Protein AF-A0A4R4JID4-F1 (afdb_monomer)

Mean predicted aligned error: 8.38 Å

Solvent-accessible 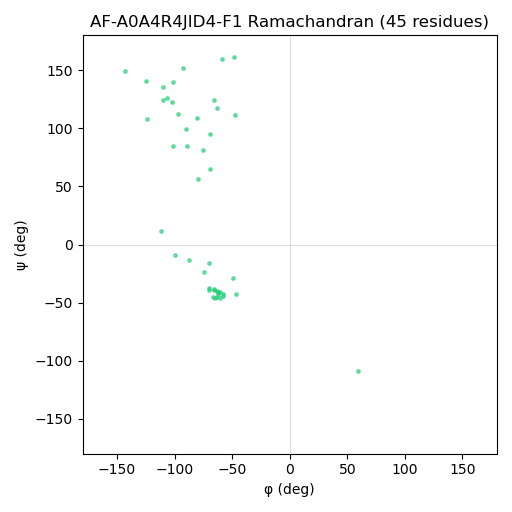surface area (backbone atoms only — not comparable to full-atom values): 3106 Å² total; per-residue (Å²): 133,85,74,67,88,76,77,52,80,48,72,48,78,56,94,93,45,78,49,73,42,85,52,81,54,58,89,87,40,47,68,61,49,51,52,50,49,52,49,54,50,51,54,61,75,70,110

Organism: NCBI:txid2100167

pLDDT: mean 70.93, std 9.64, range [42.84, 82.94]

Foldseek 3Di:
DPPPQPADWDWDDDPPDIRTLRPRDDPVCVVVSVVVVVVVVVVVVVD

Structure (mmCIF, N/CA/C/O backbone):
data_AF-A0A4R4JID4-F1
#
_entry.id   AF-A0A4R4JID4-F1
#
loop_
_atom_site.group_PDB
_atom_site.id
_atom_site.type_symbol
_atom_site.label_atom_id
_atom_site.label_alt_id
_atom_site.label_comp_id
_atom_site.label_asym_id
_atom_site.label_entity_id
_atom_site.label_seq_id
_atom_site.pdbx_PDB_ins_code
_atom_site.Cartn_x
_atom_site.Cartn_y
_atom_site.Cartn_z
_atom_site.occupancy
_atom_site.B_iso_or_equiv
_atom_site.auth_seq_id
_atom_site.auth_comp_id
_atom_site.auth_asym_id
_atom_site.auth_atom_id
_atom_site.pdbx_PDB_model_num
ATOM 1 N N . MET A 1 1 ? 20.931 -12.753 -18.989 1.00 42.84 1 MET A N 1
ATOM 2 C CA . MET A 1 1 ? 19.579 -13.246 -18.659 1.00 42.84 1 MET A CA 1
ATOM 3 C C . MET A 1 1 ? 18.765 -12.039 -18.237 1.00 42.84 1 MET A C 1
ATOM 5 O O . MET A 1 1 ? 18.756 -11.698 -17.061 1.00 42.84 1 MET A O 1
ATOM 9 N N . ASP A 1 2 ? 18.164 -11.360 -19.209 1.00 52.06 2 ASP A N 1
A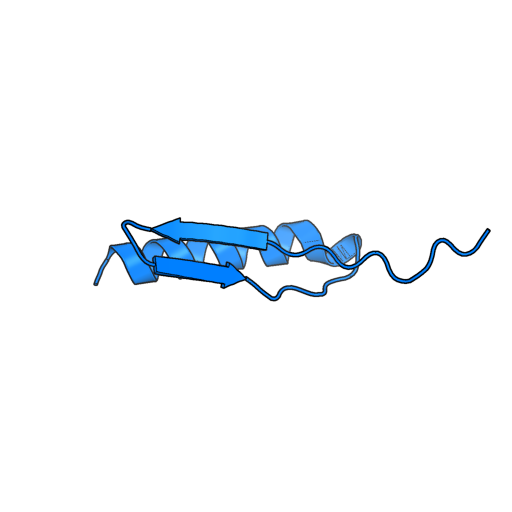TOM 10 C CA . ASP A 1 2 ? 17.148 -10.341 -18.956 1.00 52.06 2 ASP A CA 1
ATOM 11 C C . ASP A 1 2 ? 15.911 -11.061 -18.427 1.00 52.06 2 ASP A C 1
ATOM 13 O O . ASP A 1 2 ? 15.135 -11.647 -19.182 1.00 52.06 2 ASP A O 1
ATOM 17 N N . GLN A 1 3 ? 15.780 -11.116 -17.103 1.00 50.72 3 GLN A N 1
ATOM 18 C CA . GLN A 1 3 ? 14.506 -11.467 -16.499 1.00 50.72 3 GLN A CA 1
ATOM 19 C C . GLN A 1 3 ? 13.534 -10.362 -16.911 1.00 50.72 3 GLN A C 1
ATOM 21 O O . GLN A 1 3 ? 13.785 -9.197 -16.606 1.00 50.72 3 GLN A O 1
ATOM 26 N N . GLY A 1 4 ? 12.489 -10.720 -17.664 1.00 57.44 4 GLY A N 1
ATOM 27 C CA . GLY A 1 4 ? 11.486 -9.778 -18.163 1.00 57.44 4 GLY A CA 1
ATOM 28 C C . GLY A 1 4 ? 10.953 -8.839 -17.070 1.00 57.44 4 GLY A C 1
ATOM 29 O O . GLY A 1 4 ? 11.122 -9.126 -15.879 1.00 57.44 4 GLY A O 1
ATOM 30 N N . PRO A 1 5 ? 10.330 -7.707 -17.451 1.00 57.31 5 PRO A N 1
ATOM 31 C CA . PRO A 1 5 ? 9.982 -6.626 -16.531 1.00 57.31 5 PRO A CA 1
ATOM 32 C C . PRO A 1 5 ? 9.296 -7.177 -15.278 1.00 57.31 5 PRO A C 1
ATOM 34 O O . PRO A 1 5 ? 8.203 -7.739 -15.333 1.00 57.31 5 PRO A O 1
ATOM 37 N N . SER A 1 6 ? 9.992 -7.084 -14.142 1.00 63.59 6 SER A N 1
ATOM 38 C CA . SER A 1 6 ? 9.504 -7.590 -12.862 1.00 63.59 6 SER A CA 1
ATOM 39 C C . SER A 1 6 ? 8.443 -6.637 -12.325 1.00 63.59 6 SER A C 1
ATOM 41 O O . SER A 1 6 ? 8.739 -5.778 -11.495 1.00 63.59 6 SER A O 1
ATOM 43 N N . TYR A 1 7 ? 7.214 -6.773 -12.813 1.00 62.81 7 TYR A N 1
ATOM 44 C CA . TYR A 1 7 ? 6.069 -6.054 -12.273 1.00 62.81 7 TYR A CA 1
ATOM 45 C C . TYR A 1 7 ? 5.795 -6.543 -10.850 1.00 62.81 7 TYR A C 1
ATOM 47 O O . TYR A 1 7 ? 5.626 -7.737 -10.604 1.00 62.81 7 TYR A O 1
ATOM 55 N N . ARG A 1 8 ? 5.772 -5.613 -9.898 1.00 69.19 8 ARG A N 1
ATOM 56 C CA . ARG A 1 8 ? 5.314 -5.857 -8.530 1.00 69.19 8 ARG A CA 1
ATOM 57 C C . ARG A 1 8 ? 3.964 -5.181 -8.389 1.00 69.19 8 ARG A C 1
ATOM 59 O O . ARG A 1 8 ? 3.836 -4.003 -8.695 1.00 69.19 8 ARG A O 1
ATOM 66 N N . VAL A 1 9 ? 2.965 -5.942 -7.965 1.00 70.62 9 VAL A N 1
ATOM 67 C CA . VAL A 1 9 ? 1.632 -5.418 -7.674 1.00 70.62 9 VAL A CA 1
ATOM 68 C C . VAL A 1 9 ? 1.454 -5.479 -6.170 1.00 70.62 9 VAL A C 1
ATOM 70 O O . VAL A 1 9 ? 1.608 -6.543 -5.571 1.00 70.62 9 VAL A O 1
ATOM 73 N N . TYR A 1 10 ? 1.150 -4.336 -5.568 1.00 73.38 10 TYR A N 1
ATOM 74 C CA . TYR A 1 10 ? 0.800 -4.245 -4.160 1.00 73.38 10 TYR A CA 1
ATOM 75 C C . TYR A 1 10 ? -0.715 -4.128 -4.060 1.00 73.38 10 TYR A C 1
ATOM 77 O O . TYR A 1 10 ? -1.350 -3.455 -4.868 1.00 73.38 10 TYR A O 1
ATOM 85 N N . TYR A 1 11 ? -1.320 -4.801 -3.094 1.00 74.44 11 TYR A N 1
ATOM 86 C CA . TYR A 1 11 ? -2.738 -4.634 -2.820 1.00 74.44 11 TYR A CA 1
ATOM 87 C C . TYR A 1 11 ? -2.983 -4.711 -1.321 1.00 74.44 11 TYR A C 1
ATOM 89 O O . TYR A 1 11 ? -2.268 -5.407 -0.598 1.00 74.44 11 TYR A O 1
ATOM 97 N N . SER A 1 12 ? -4.004 -3.991 -0.881 1.00 73.81 12 SER A N 1
ATOM 98 C CA . SER A 1 12 ? -4.494 -4.007 0.490 1.00 73.81 12 SER A CA 1
ATOM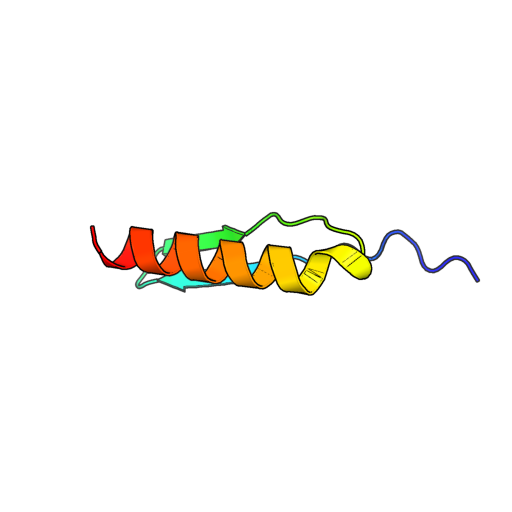 99 C C . SER A 1 12 ? -5.977 -4.348 0.473 1.00 73.81 12 SER A C 1
ATOM 101 O O . SER A 1 12 ? -6.716 -3.903 -0.401 1.00 73.81 12 SER A O 1
ATOM 103 N N . LEU A 1 13 ? -6.414 -5.153 1.435 1.00 78.12 13 LEU A N 1
ATOM 104 C CA . LEU A 1 13 ? -7.821 -5.487 1.636 1.00 78.12 13 LEU A CA 1
ATOM 105 C C . LEU A 1 13 ? -8.345 -4.672 2.814 1.00 78.12 13 LEU A C 1
ATOM 107 O O . LEU A 1 13 ? -7.800 -4.775 3.914 1.00 78.12 13 LEU A O 1
ATOM 111 N N . VAL A 1 14 ? -9.395 -3.883 2.590 1.00 78.88 14 VAL A N 1
ATOM 112 C CA . VAL A 1 14 ? -10.078 -3.142 3.656 1.00 78.88 14 VAL A CA 1
ATOM 113 C C . VAL A 1 14 ? -11.547 -3.516 3.658 1.00 78.88 14 VAL A C 1
ATOM 115 O O . VAL A 1 14 ? -12.295 -3.161 2.751 1.00 78.88 14 VAL A O 1
ATOM 118 N N . GLY A 1 15 ? -11.961 -4.275 4.674 1.00 80.88 15 GLY A N 1
ATOM 119 C CA . GLY A 1 15 ? -13.320 -4.808 4.751 1.00 80.88 15 GLY A CA 1
ATOM 120 C C . GLY A 1 15 ? -13.642 -5.688 3.541 1.00 80.88 15 GLY A C 1
ATOM 121 O O . GLY A 1 15 ? -13.105 -6.787 3.421 1.00 80.88 15 GLY A O 1
ATOM 122 N N . ASN A 1 16 ? -14.506 -5.187 2.652 1.00 79.75 16 ASN A N 1
ATOM 123 C CA . ASN A 1 16 ? -14.930 -5.864 1.422 1.00 79.75 16 ASN A CA 1
ATOM 124 C C . ASN A 1 16 ? -14.420 -5.170 0.138 1.00 79.75 16 ASN A C 1
ATOM 126 O O . ASN A 1 16 ? -14.878 -5.497 -0.958 1.00 79.75 16 ASN A O 1
ATOM 130 N N . GLU A 1 17 ? -13.495 -4.213 0.263 1.00 73.00 17 GLU A N 1
ATOM 131 C CA . GLU A 1 17 ? -12.904 -3.474 -0.855 1.00 73.00 17 GLU A CA 1
ATOM 132 C C . GLU A 1 17 ? -11.430 -3.865 -1.067 1.00 73.00 17 GLU A C 1
ATOM 134 O O . GLU A 1 17 ? -10.646 -3.999 -0.121 1.00 73.00 17 GLU A O 1
ATOM 139 N N . ILE A 1 18 ? -11.053 -4.067 -2.335 1.00 75.19 18 ILE A N 1
ATOM 140 C CA . ILE A 1 18 ? -9.672 -4.341 -2.753 1.00 75.19 18 ILE A CA 1
ATOM 141 C C . ILE A 1 18 ? -9.050 -3.025 -3.205 1.00 75.19 18 ILE A C 1
ATOM 143 O O . ILE A 1 18 ? -9.409 -2.484 -4.250 1.00 75.19 18 ILE A O 1
ATOM 147 N N . ILE A 1 19 ? -8.071 -2.540 -2.449 1.00 73.12 19 ILE A N 1
ATOM 148 C CA . ILE A 1 19 ? -7.272 -1.375 -2.815 1.00 73.12 19 ILE A CA 1
ATOM 149 C C . ILE A 1 19 ? -6.063 -1.881 -3.595 1.00 73.12 19 ILE A C 1
ATOM 151 O O . ILE A 1 19 ? -5.088 -2.374 -3.021 1.00 73.12 19 ILE A O 1
ATOM 155 N N . LEU A 1 20 ? -6.147 -1.794 -4.922 1.00 69.06 20 LEU A N 1
ATOM 156 C CA . LEU A 1 20 ? -5.052 -2.145 -5.816 1.00 69.06 20 LEU A CA 1
ATOM 157 C C . LEU A 1 20 ? -4.064 -0.977 -5.891 1.00 69.06 20 LEU A C 1
ATOM 159 O O . LEU A 1 20 ? -4.340 0.060 -6.492 1.00 69.06 20 LEU A O 1
ATOM 163 N N . LEU A 1 21 ? -2.894 -1.153 -5.289 1.00 65.56 21 LEU A N 1
ATOM 164 C CA . LEU A 1 21 ? -1.798 -0.195 -5.331 1.00 65.56 21 LEU A CA 1
ATOM 165 C C . LEU A 1 21 ? -0.941 -0.527 -6.557 1.00 65.56 21 LEU A C 1
ATOM 167 O O . LEU A 1 21 ? 0.029 -1.288 -6.499 1.00 65.56 21 LEU A O 1
ATOM 171 N N . LEU A 1 22 ? -1.365 0.017 -7.700 1.00 60.50 22 LEU A N 1
ATOM 172 C CA . LEU A 1 22 ? -0.707 -0.089 -9.006 1.00 60.50 22 LEU A CA 1
ATOM 173 C C . LEU A 1 22 ? 0.612 0.702 -9.029 1.00 60.50 22 LEU A C 1
ATOM 175 O O . LEU A 1 22 ? 0.753 1.689 -9.744 1.00 60.50 22 LEU A O 1
ATOM 179 N N . LEU A 1 23 ? 1.590 0.283 -8.232 1.00 58.91 23 LEU A N 1
ATOM 180 C CA . LEU A 1 23 ? 2.912 0.899 -8.180 1.00 58.91 23 LEU A CA 1
ATOM 18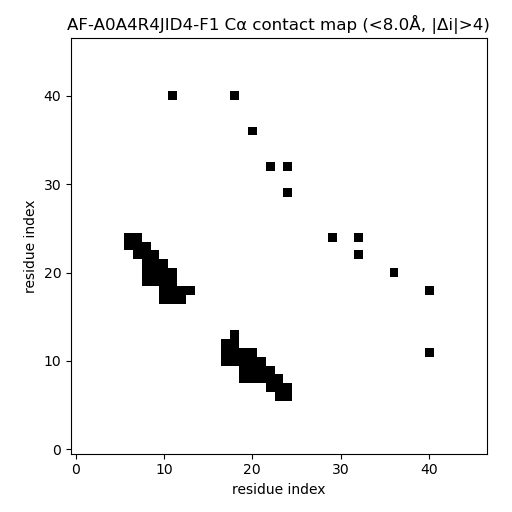1 C C . LEU A 1 23 ? 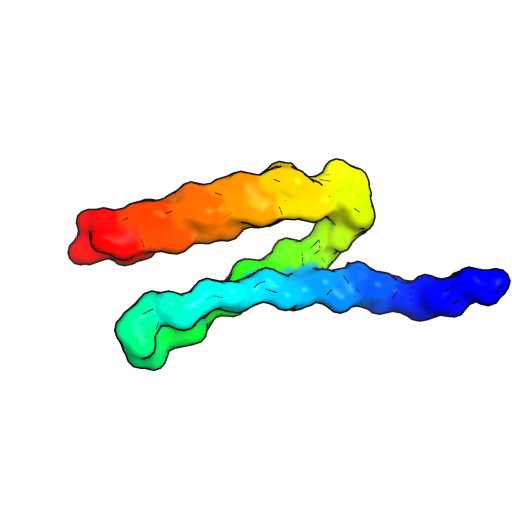3.891 0.030 -8.971 1.00 58.91 23 LEU A C 1
ATOM 183 O O . LEU A 1 23 ? 4.565 -0.850 -8.442 1.00 58.91 23 LEU A O 1
ATOM 187 N N . GLY A 1 24 ? 3.924 0.266 -10.283 1.00 58.38 24 GLY A N 1
ATOM 188 C CA . GLY A 1 24 ? 4.856 -0.354 -11.228 1.00 58.38 24 GLY A CA 1
ATOM 189 C C . GLY A 1 24 ? 6.230 0.317 -11.208 1.00 58.38 24 GLY A C 1
ATOM 190 O O . GLY A 1 24 ? 6.675 0.826 -12.233 1.00 58.38 24 GLY A O 1
ATOM 191 N N . GLY A 1 25 ? 6.863 0.372 -10.037 1.00 60.31 25 GLY A N 1
ATOM 192 C CA . GLY A 1 25 ? 8.161 1.014 -9.828 1.00 60.31 25 GLY A CA 1
ATOM 193 C C . GLY A 1 25 ? 9.356 0.065 -9.974 1.00 60.31 25 GLY A C 1
ATOM 194 O O . GLY A 1 25 ? 9.266 -1.138 -9.712 1.00 60.31 25 GLY A O 1
ATOM 195 N N . ASP A 1 26 ? 10.505 0.615 -10.376 1.00 64.50 26 ASP A N 1
ATOM 196 C CA . ASP A 1 26 ? 11.803 -0.074 -10.351 1.00 64.50 26 ASP A CA 1
ATOM 197 C C . ASP A 1 26 ? 12.153 -0.515 -8.909 1.00 64.50 26 ASP A C 1
ATOM 199 O O . ASP A 1 26 ? 11.661 0.048 -7.928 1.00 64.50 26 ASP A O 1
ATOM 203 N N . LYS A 1 27 ? 13.057 -1.492 -8.732 1.00 65.06 27 LYS A N 1
ATOM 204 C CA . LYS A 1 27 ? 13.548 -1.914 -7.400 1.00 65.06 27 LYS A CA 1
ATOM 205 C C . LYS A 1 27 ? 13.993 -0.730 -6.529 1.00 65.06 27 LYS A C 1
ATOM 207 O O . LYS A 1 27 ? 13.926 -0.825 -5.307 1.00 65.06 27 LYS A O 1
ATOM 212 N N . ARG A 1 28 ? 14.455 0.367 -7.139 1.00 68.81 28 ARG A N 1
ATOM 213 C CA . ARG A 1 28 ? 14.934 1.567 -6.436 1.00 68.81 28 ARG A CA 1
ATOM 214 C C . ARG A 1 28 ? 13.817 2.423 -5.825 1.00 68.81 2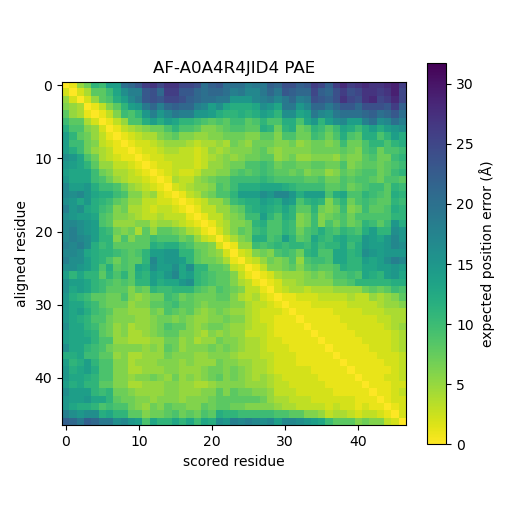8 ARG A C 1
ATOM 216 O O . ARG A 1 28 ? 14.102 3.133 -4.865 1.00 68.81 28 ARG A O 1
ATOM 223 N N . THR A 1 29 ? 12.581 2.357 -6.327 1.00 71.62 29 THR A N 1
ATOM 224 C CA . THR A 1 29 ? 11.449 3.165 -5.819 1.00 71.62 29 THR A CA 1
ATOM 225 C C . THR A 1 29 ? 10.536 2.398 -4.866 1.00 71.62 29 THR A C 1
ATOM 227 O O . THR A 1 29 ? 9.746 3.015 -4.158 1.00 71.62 29 THR A O 1
ATOM 230 N N . GLN A 1 30 ? 10.733 1.082 -4.744 1.00 72.12 30 GLN A N 1
ATOM 231 C CA . GLN A 1 30 ? 9.917 0.169 -3.941 1.00 72.12 30 GLN A CA 1
ATOM 232 C C . GLN A 1 30 ? 9.611 0.668 -2.516 1.00 72.12 30 GLN A C 1
ATOM 234 O O . GLN A 1 30 ? 8.482 0.548 -2.050 1.00 72.12 30 GLN A O 1
ATOM 239 N N . ASN A 1 31 ? 10.593 1.241 -1.814 1.00 76.88 31 ASN A N 1
ATOM 240 C CA . ASN A 1 31 ? 10.381 1.735 -0.449 1.00 76.88 31 ASN A CA 1
ATOM 241 C C . ASN A 1 31 ? 9.483 2.981 -0.400 1.00 76.88 31 ASN A 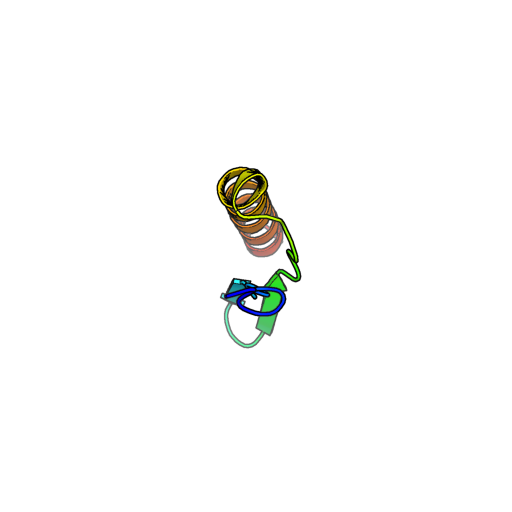C 1
ATOM 243 O O . ASN A 1 31 ? 8.673 3.110 0.515 1.00 76.88 31 ASN A O 1
ATOM 247 N N . ALA A 1 32 ? 9.618 3.887 -1.373 1.00 80.06 32 ALA A N 1
ATOM 248 C CA . ALA A 1 32 ? 8.768 5.071 -1.472 1.00 80.06 32 ALA A CA 1
ATOM 249 C C . ALA A 1 32 ? 7.340 4.681 -1.876 1.00 80.06 32 ALA A C 1
ATOM 251 O O . ALA A 1 32 ? 6.377 5.186 -1.305 1.00 80.06 32 ALA A O 1
ATOM 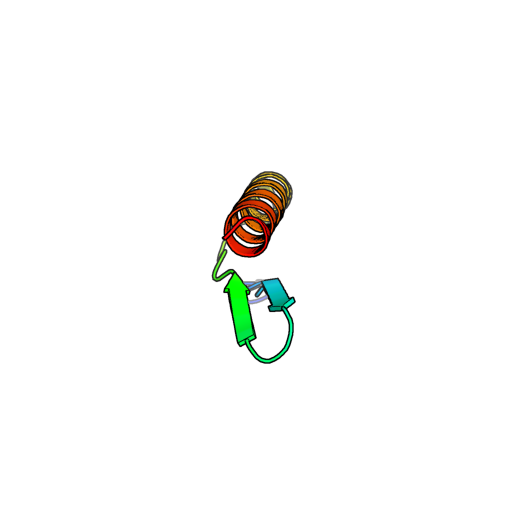252 N N . ASP A 1 33 ? 7.223 3.716 -2.787 1.00 75.38 33 ASP A N 1
ATOM 253 C CA . ASP A 1 33 ? 5.955 3.151 -3.238 1.00 75.38 33 ASP A CA 1
ATOM 254 C C . ASP A 1 33 ? 5.194 2.499 -2.064 1.00 75.38 33 ASP A C 1
ATOM 256 O O . ASP A 1 33 ? 4.017 2.783 -1.839 1.00 75.38 33 ASP A O 1
ATOM 260 N N . ILE A 1 34 ? 5.877 1.705 -1.230 1.00 77.00 34 ILE A N 1
ATOM 261 C CA . ILE A 1 34 ? 5.285 1.117 -0.015 1.00 77.00 34 ILE A CA 1
ATOM 262 C C . ILE A 1 34 ? 4.843 2.202 0.981 1.00 77.00 34 ILE A C 1
ATOM 264 O O . ILE A 1 34 ? 3.773 2.085 1.579 1.00 77.00 34 ILE A O 1
ATOM 268 N N . ALA A 1 35 ? 5.633 3.262 1.168 1.00 82.62 35 ALA A N 1
ATOM 269 C CA . ALA A 1 35 ? 5.273 4.347 2.080 1.00 82.62 35 ALA A CA 1
ATOM 270 C C . ALA A 1 35 ? 4.000 5.083 1.623 1.00 82.62 35 ALA A C 1
ATOM 272 O O . ALA A 1 35 ? 3.088 5.273 2.430 1.00 82.62 35 ALA A O 1
ATOM 273 N N . GLN A 1 36 ? 3.901 5.413 0.330 1.00 79.94 36 GLN A N 1
ATOM 274 C CA . GLN A 1 36 ? 2.702 6.033 -0.245 1.00 79.94 36 GLN A CA 1
ATOM 275 C C . GLN A 1 36 ? 1.481 5.115 -0.162 1.00 79.94 36 GLN A C 1
ATOM 277 O O . GLN A 1 36 ? 0.387 5.565 0.169 1.00 79.94 36 GLN A O 1
ATOM 282 N N . ALA A 1 37 ? 1.667 3.816 -0.397 1.00 77.56 37 ALA A N 1
ATOM 283 C CA . ALA A 1 37 ? 0.622 2.814 -0.231 1.00 77.56 37 ALA A CA 1
ATOM 284 C C . ALA A 1 37 ? 0.050 2.782 1.194 1.00 77.56 37 ALA A C 1
ATOM 286 O O . ALA A 1 37 ? -1.168 2.738 1.377 1.00 77.56 37 ALA A O 1
ATOM 287 N N . ILE A 1 38 ? 0.918 2.828 2.207 1.00 81.25 38 ILE A N 1
ATOM 288 C CA . ILE A 1 38 ? 0.512 2.864 3.617 1.00 81.25 38 ILE A CA 1
ATOM 289 C C . ILE A 1 38 ? -0.223 4.169 3.944 1.00 81.25 38 ILE A C 1
ATOM 291 O O . ILE A 1 38 ? -1.190 4.150 4.704 1.00 81.25 38 ILE A O 1
ATOM 295 N N . GLU A 1 39 ? 0.221 5.302 3.401 1.00 82.94 39 GLU A N 1
ATOM 296 C CA . GLU A 1 39 ? -0.429 6.598 3.616 1.00 82.94 39 GLU A CA 1
ATOM 297 C C . GLU A 1 39 ? -1.820 6.653 2.975 1.00 82.94 39 GLU A C 1
ATOM 299 O O . GLU A 1 39 ? -2.785 7.013 3.647 1.00 82.94 39 GLU A O 1
ATOM 304 N N . CYS A 1 40 ? -1.946 6.187 1.732 1.00 78.12 40 CYS A N 1
ATOM 305 C CA . CYS A 1 40 ? -3.220 6.091 1.024 1.00 78.12 40 CYS A CA 1
ATOM 306 C C . CYS A 1 40 ? -4.211 5.174 1.764 1.00 78.12 40 CYS A C 1
ATOM 308 O O . CYS A 1 40 ? -5.377 5.521 1.940 1.00 78.12 40 CYS A O 1
ATOM 310 N N . LEU A 1 41 ? -3.727 4.044 2.293 1.00 78.38 41 LEU A N 1
ATOM 311 C CA . LEU A 1 41 ? -4.524 3.144 3.126 1.00 78.38 41 LEU A CA 1
ATOM 312 C C . LEU A 1 41 ? -4.999 3.813 4.427 1.00 78.38 41 LEU A C 1
ATOM 314 O O . LEU A 1 41 ? -6.145 3.636 4.833 1.00 78.38 41 LEU A O 1
ATOM 318 N N . LYS A 1 42 ? -4.127 4.577 5.096 1.00 82.94 42 LYS A N 1
ATOM 319 C CA . LYS A 1 42 ? -4.471 5.306 6.329 1.00 82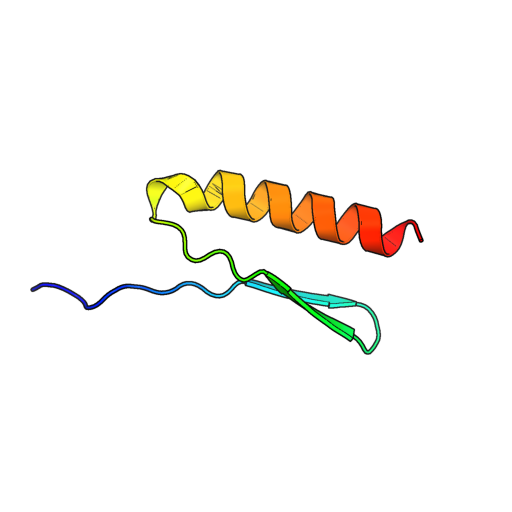.94 42 LYS A CA 1
ATOM 320 C C . LYS A 1 42 ? -5.495 6.411 6.090 1.00 82.94 42 LYS A C 1
ATOM 322 O O . LYS A 1 42 ? -6.342 6.617 6.953 1.00 82.94 42 LYS A O 1
ATOM 327 N N . ASP A 1 43 ? -5.395 7.125 4.971 1.00 82.88 43 ASP A N 1
ATOM 328 C CA . ASP A 1 43 ? -6.377 8.141 4.583 1.00 82.88 43 ASP A CA 1
ATOM 329 C C . ASP A 1 43 ? -7.739 7.501 4.300 1.00 82.88 43 ASP A C 1
ATOM 331 O O . ASP A 1 43 ? -8.751 7.925 4.855 1.00 82.88 43 ASP A O 1
ATOM 335 N N . TYR A 1 44 ? -7.745 6.398 3.547 1.00 78.19 44 TYR A N 1
ATOM 336 C CA . TYR A 1 44 ? -8.957 5.632 3.276 1.00 78.19 44 TYR A CA 1
ATOM 337 C C . TYR A 1 44 ? -9.635 5.130 4.565 1.00 78.19 44 TYR A C 1
ATOM 339 O O . TYR A 1 44 ? -10.843 5.261 4.701 1.00 78.19 44 TYR A O 1
ATOM 347 N N . LEU A 1 45 ? -8.872 4.632 5.546 1.00 77.31 45 LEU A N 1
ATOM 348 C CA . LEU A 1 45 ? -9.404 4.189 6.847 1.00 77.31 45 LEU A CA 1
ATOM 349 C C . LEU A 1 45 ? -9.907 5.324 7.756 1.00 77.31 45 LEU A C 1
ATOM 351 O O . LEU A 1 45 ? -10.562 5.049 8.760 1.00 77.31 45 LEU A O 1
ATOM 355 N N . LYS A 1 46 ? -9.539 6.579 7.480 1.00 79.19 46 LYS A N 1
ATOM 356 C CA . LYS A 1 46 ? -9.986 7.750 8.250 1.00 79.19 46 LYS A CA 1
ATOM 357 C C . LYS A 1 46 ? -11.308 8.334 7.751 1.00 79.19 46 LYS A C 1
ATOM 359 O O . LYS A 1 46 ? -11.861 9.185 8.449 1.00 79.19 46 LYS A O 1
ATOM 364 N N . ARG A 1 47 ? -11.765 7.939 6.563 1.00 60.91 47 ARG A N 1
ATOM 365 C CA . ARG A 1 47 ? -13.097 8.267 6.041 1.00 60.91 47 ARG A CA 1
ATOM 366 C C . ARG A 1 47 ? -14.154 7.335 6.613 1.00 60.91 47 ARG A C 1
ATOM 368 O O . ARG A 1 47 ? -15.280 7.844 6.802 1.00 60.91 47 ARG A O 1
#

Sequence (47 aa):
MDQGPSYRVYYSLVGNEIILLLLGGDKRTQNADIAQAIECLKDYLKR

Secondary structure (DSSP, 8-state):
---------EEEEETTEEEEE-----TTTHHHHHHHHHHHHHHHTT-

Radius of gyration: 12.75 Å; Cα contacts (8 Å, |Δi|>4): 32; chains: 1; bounding box: 34×22×27 Å

Nearest PDB structures (foldseek):
  5l6m-assembly2_L-2  TM=4.748E-01  e=5.692E+00  Caulobacter vibrioides CB15
  9h6d-assembly1_D  TM=4.280E-01  e=7.045E+00  Escherichia coli KLY
  6ifm-assembly1_H  TM=3.935E-01  e=8.121E+00  Salmonella enterica subsp. enterica serovar Typhimurium str. LT2